Protein AF-X7E0Q1-F1 (afdb_monomer_lite)

Structure (mmCIF, N/CA/C/O backbone):
data_AF-X7E0Q1-F1
#
_entry.id   AF-X7E0Q1-F1
#
loop_
_atom_site.group_PDB
_atom_site.id
_atom_site.type_symbol
_atom_site.label_atom_id
_atom_site.label_alt_id
_atom_site.label_comp_id
_atom_site.label_asym_id
_atom_site.label_entity_id
_atom_site.label_seq_id
_atom_site.pdbx_PDB_ins_code
_atom_site.Cartn_x
_atom_site.Cartn_y
_atom_site.Cartn_z
_atom_site.occupancy
_atom_site.B_iso_or_equiv
_atom_site.auth_seq_id
_atom_site.auth_comp_id
_atom_site.auth_asym_id
_atom_site.auth_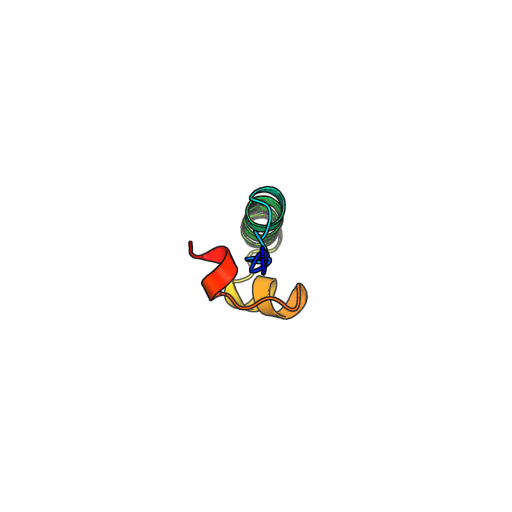atom_id
_atom_site.pdbx_PDB_model_num
ATOM 1 N N . MET A 1 1 ? 20.981 -13.490 -26.957 1.00 47.09 1 MET A N 1
ATOM 2 C CA . MET A 1 1 ? 20.208 -14.104 -25.859 1.00 47.09 1 MET A CA 1
ATOM 3 C C . MET A 1 1 ? 20.217 -13.121 -24.711 1.00 47.09 1 MET A C 1
ATOM 5 O O . MET A 1 1 ? 21.275 -12.934 -24.156 1.00 47.09 1 MET A O 1
ATOM 9 N N . GLU A 1 2 ? 19.095 -12.484 -24.396 1.00 46.59 2 GLU A N 1
ATOM 10 C CA . GLU A 1 2 ? 18.825 -11.939 -23.059 1.00 46.59 2 GLU A CA 1
ATOM 11 C C . GLU A 1 2 ? 17.350 -11.540 -23.049 1.00 46.59 2 GLU A C 1
ATOM 13 O O . GLU A 1 2 ? 16.952 -10.446 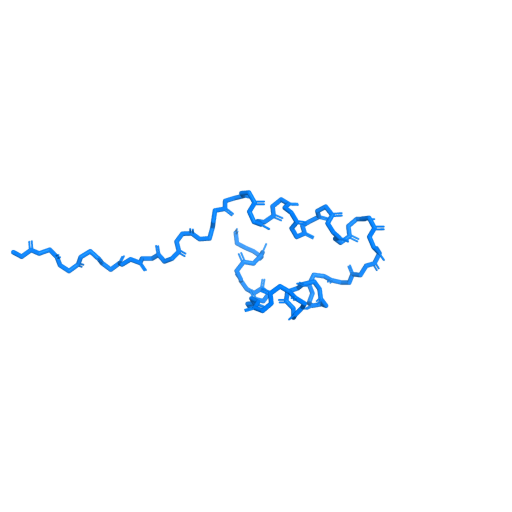-23.437 1.00 46.59 2 GLU A O 1
ATOM 18 N N . LYS A 1 3 ? 16.482 -12.493 -22.693 1.00 49.53 3 LYS A N 1
ATOM 19 C CA . LYS A 1 3 ? 15.125 -12.147 -22.275 1.00 49.53 3 LYS A CA 1
ATOM 20 C C . LYS A 1 3 ? 15.278 -11.552 -20.883 1.00 49.53 3 LYS A C 1
ATOM 22 O O . LYS A 1 3 ? 15.123 -12.272 -19.897 1.00 49.53 3 LYS A O 1
ATOM 27 N N . SER A 1 4 ? 15.626 -10.268 -20.808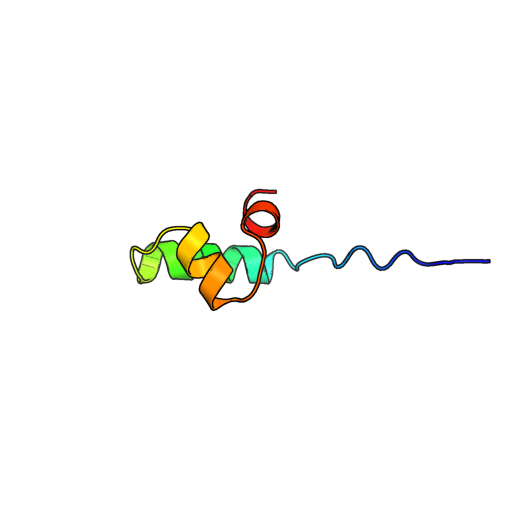 1.00 54.19 4 SER A N 1
ATOM 28 C CA . SER A 1 4 ? 15.583 -9.489 -19.574 1.00 54.19 4 SER A CA 1
ATOM 29 C C . SER A 1 4 ? 14.133 -9.489 -19.132 1.00 54.19 4 SER A C 1
ATOM 31 O O . SER A 1 4 ? 13.309 -8.689 -19.574 1.00 54.19 4 SER A O 1
ATOM 33 N N . LYS A 1 5 ? 13.792 -10.502 -18.335 1.00 55.16 5 LYS A N 1
ATOM 34 C CA . LYS A 1 5 ? 12.523 -10.650 -17.646 1.00 55.16 5 LYS A CA 1
ATOM 35 C C . LYS A 1 5 ? 12.447 -9.395 -16.799 1.00 55.16 5 LYS A C 1
ATOM 37 O O . LYS A 1 5 ? 13.071 -9.334 -15.743 1.00 55.16 5 LYS A O 1
ATOM 42 N N . LYS A 1 6 ? 11.791 -8.367 -17.341 1.00 54.09 6 LYS A N 1
ATOM 43 C CA . LYS A 1 6 ? 11.543 -7.070 -16.723 1.00 54.09 6 LYS A CA 1
ATOM 44 C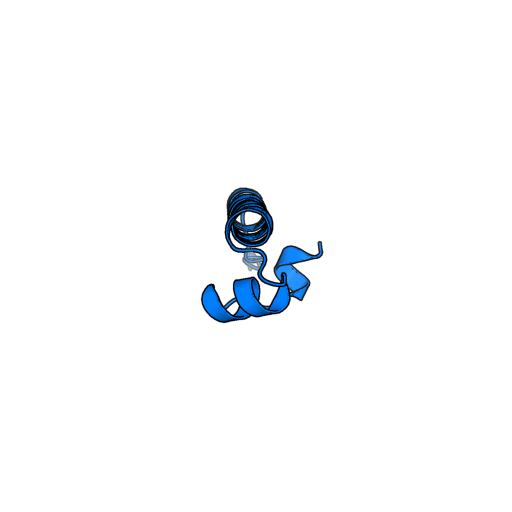 C . LYS A 1 6 ? 10.671 -7.391 -15.516 1.00 54.09 6 LYS A C 1
ATOM 46 O O . LYS A 1 6 ? 9.448 -7.315 -15.583 1.00 54.09 6 LYS A O 1
ATOM 51 N N . ARG A 1 7 ? 11.290 -7.902 -14.441 1.00 54.06 7 ARG A N 1
ATOM 52 C CA . ARG A 1 7 ? 10.730 -7.898 -13.095 1.00 54.06 7 ARG A CA 1
ATOM 53 C C . ARG A 1 7 ? 10.384 -6.436 -12.957 1.00 54.06 7 ARG A C 1
ATOM 55 O O . ARG A 1 7 ? 11.296 -5.615 -12.971 1.00 54.06 7 ARG A O 1
ATOM 62 N N . ARG A 1 8 ? 9.093 -6.111 -13.049 1.00 57.78 8 ARG A N 1
ATOM 63 C CA . ARG A 1 8 ? 8.599 -4.763 -12.802 1.00 57.78 8 ARG A CA 1
ATOM 64 C C . ARG A 1 8 ? 9.038 -4.499 -11.374 1.00 57.78 8 ARG A C 1
ATOM 66 O O . ARG A 1 8 ? 8.424 -5.005 -10.443 1.00 57.78 8 ARG A O 1
ATOM 73 N N . TYR A 1 9 ? 10.222 -3.916 -11.232 1.00 57.91 9 TYR A N 1
ATOM 74 C CA . TYR A 1 9 ? 10.778 -3.553 -9.955 1.00 57.91 9 TYR A CA 1
ATOM 75 C C . TYR A 1 9 ? 9.911 -2.374 -9.580 1.00 57.91 9 TYR A C 1
ATOM 77 O O . TYR A 1 9 ? 10.078 -1.290 -10.132 1.00 57.91 9 TYR A O 1
ATOM 85 N N . PHE A 1 10 ? 8.855 -2.655 -8.818 1.00 62.56 10 PHE A N 1
ATOM 86 C CA . PHE A 1 10 ? 8.043 -1.603 -8.249 1.00 62.56 10 PHE A CA 1
ATOM 87 C C . PHE A 1 10 ? 9.010 -0.779 -7.408 1.00 62.56 10 PHE A C 1
ATOM 89 O O . PHE A 1 10 ? 9.601 -1.343 -6.481 1.00 62.56 10 PHE A O 1
ATOM 96 N N . PRO A 1 11 ? 9.286 0.472 -7.806 1.00 70.81 11 PRO A N 1
ATOM 97 C CA . PRO A 1 11 ? 10.322 1.248 -7.157 1.00 70.81 11 PRO A CA 1
ATOM 98 C C . PRO A 1 11 ? 9.958 1.393 -5.683 1.00 70.81 11 PRO A C 1
ATOM 100 O O . PRO A 1 11 ? 8.783 1.525 -5.338 1.00 70.81 11 PRO A O 1
ATOM 103 N N . ASP A 1 12 ? 10.959 1.361 -4.808 1.00 69.94 12 ASP A N 1
ATOM 104 C CA . ASP A 1 12 ? 10.759 1.554 -3.369 1.00 69.94 12 ASP A CA 1
ATOM 105 C C . ASP A 1 12 ? 10.072 2.897 -3.062 1.00 69.94 12 ASP A C 1
ATOM 107 O O . ASP A 1 12 ? 9.353 3.020 -2.073 1.00 69.94 12 ASP A O 1
ATOM 111 N N . GLU A 1 13 ? 10.187 3.865 -3.974 1.00 71.25 13 GLU A N 1
ATOM 112 C CA . GLU A 1 13 ? 9.422 5.113 -3.976 1.00 71.25 13 GLU A CA 1
ATOM 113 C C . GLU A 1 13 ? 7.903 4.883 -4.006 1.00 71.25 13 GLU A C 1
ATOM 115 O O . GLU A 1 13 ? 7.173 5.523 -3.259 1.00 71.25 13 GLU A O 1
ATOM 120 N N . PHE A 1 14 ? 7.422 3.900 -4.770 1.00 74.94 14 PHE A N 1
ATOM 121 C CA . PHE A 1 14 ? 6.000 3.559 -4.844 1.00 74.94 14 PHE A CA 1
ATOM 122 C C . PHE A 1 14 ? 5.497 2.929 -3.542 1.00 74.94 14 PHE A C 1
ATOM 124 O O . PHE A 1 14 ? 4.383 3.204 -3.099 1.00 74.94 14 PHE A O 1
ATOM 131 N N . LYS A 1 15 ? 6.333 2.109 -2.890 1.00 78.81 15 LYS A N 1
ATOM 132 C CA . LYS A 1 15 ? 6.022 1.565 -1.561 1.00 78.81 15 LYS A CA 1
ATOM 133 C C . LYS A 1 15 ? 5.967 2.676 -0.518 1.00 78.81 15 LYS A C 1
ATOM 135 O O . LYS A 1 15 ? 5.060 2.679 0.305 1.00 78.81 15 LYS A O 1
ATOM 140 N N . ARG A 1 16 ? 6.899 3.634 -0.583 1.00 81.75 16 ARG A N 1
ATOM 141 C CA . ARG A 1 16 ? 6.902 4.829 0.272 1.00 81.75 16 ARG A CA 1
ATOM 142 C C . ARG A 1 16 ? 5.651 5.668 0.075 1.00 81.75 16 ARG A C 1
ATOM 144 O O . ARG A 1 16 ? 5.005 5.994 1.058 1.00 81.75 16 ARG A O 1
ATOM 151 N N . GLN A 1 17 ? 5.288 5.959 -1.172 1.00 81.06 17 GLN A N 1
ATOM 152 C CA . GLN A 1 17 ? 4.075 6.713 -1.475 1.00 81.06 17 GLN A CA 1
ATOM 153 C C . GLN A 1 17 ? 2.830 5.993 -0.963 1.00 81.06 17 GLN A C 1
ATOM 155 O O . GLN A 1 17 ? 1.954 6.637 -0.403 1.00 81.06 17 GLN A O 1
ATOM 160 N N . ALA A 1 18 ? 2.751 4.668 -1.103 1.00 83.00 18 ALA A N 1
ATOM 161 C CA . ALA A 1 18 ? 1.631 3.910 -0.562 1.00 83.00 18 ALA A CA 1
ATOM 162 C C . ALA A 1 18 ? 1.598 3.927 0.977 1.00 83.00 18 ALA A C 1
ATOM 164 O O . ALA A 1 18 ? 0.536 4.142 1.549 1.00 83.00 18 ALA A O 1
ATOM 165 N N . ALA A 1 19 ? 2.741 3.746 1.646 1.00 82.69 19 ALA A N 1
ATOM 166 C CA . ALA A 1 19 ? 2.839 3.808 3.106 1.00 82.69 19 ALA A CA 1
ATOM 167 C C . ALA A 1 19 ? 2.468 5.197 3.649 1.00 82.69 19 ALA A C 1
ATOM 169 O O . ALA A 1 19 ? 1.669 5.307 4.573 1.00 82.69 19 ALA A O 1
ATOM 170 N N . GLU A 1 20 ? 2.962 6.255 3.011 1.00 86.31 20 GLU A N 1
ATOM 171 C CA . GLU A 1 20 ? 2.618 7.633 3.351 1.00 86.31 20 GLU A CA 1
ATOM 172 C C . GLU A 1 20 ? 1.125 7.900 3.142 1.00 86.31 20 GLU A C 1
ATOM 174 O O . GLU A 1 20 ? 0.489 8.532 3.979 1.00 86.31 20 GLU A O 1
ATOM 179 N N . ARG A 1 21 ? 0.521 7.371 2.071 1.00 83.88 21 ARG A N 1
ATOM 180 C CA . ARG A 1 21 ? -0.924 7.494 1.812 1.00 83.88 21 ARG A CA 1
ATOM 181 C C . ARG A 1 21 ? -1.762 6.754 2.855 1.00 83.88 21 ARG A C 1
ATOM 183 O O . ARG A 1 21 ? -2.800 7.265 3.258 1.00 83.88 21 ARG A O 1
ATOM 190 N N . VAL A 1 22 ? -1.302 5.587 3.310 1.00 85.69 22 VAL A N 1
ATOM 191 C CA . VAL A 1 22 ? -1.908 4.825 4.416 1.00 85.69 22 VAL A CA 1
ATOM 192 C C . VAL A 1 22 ? -1.850 5.624 5.718 1.00 85.69 22 VAL A C 1
ATOM 194 O O . VAL A 1 22 ? -2.872 5.767 6.383 1.00 85.69 22 VAL A O 1
ATOM 197 N N . GLU A 1 23 ? -0.695 6.205 6.054 1.00 84.94 23 GLU A N 1
ATOM 198 C CA . GLU A 1 23 ? -0.537 7.041 7.252 1.00 84.94 23 GLU A CA 1
ATOM 199 C C . GLU A 1 23 ? -1.361 8.332 7.185 1.00 84.94 23 GLU A C 1
ATOM 201 O O . GLU A 1 23 ? -2.019 8.699 8.155 1.00 84.94 23 GLU A O 1
ATOM 206 N N . THR A 1 24 ? -1.356 9.016 6.041 1.00 88.12 24 THR A N 1
ATOM 207 C CA . THR A 1 24 ? -2.034 10.312 5.870 1.00 88.12 24 THR A CA 1
ATOM 208 C C . THR A 1 24 ? -3.542 10.185 5.698 1.00 88.12 24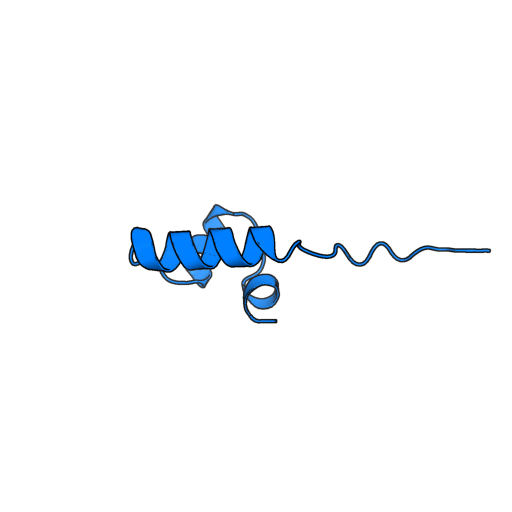 THR A C 1
ATOM 210 O O . THR A 1 24 ? -4.281 11.037 6.185 1.00 88.12 24 THR A O 1
ATOM 213 N N . SER A 1 25 ? -4.016 9.134 5.025 1.00 80.44 25 SER A N 1
ATOM 214 C CA . SER A 1 25 ? -5.445 8.941 4.742 1.00 80.44 25 SER A CA 1
ATOM 215 C C . SER A 1 25 ? -6.141 8.067 5.788 1.00 80.44 25 SER A C 1
ATOM 217 O O . SER A 1 25 ? -7.367 8.007 5.804 1.00 80.44 25 SER A O 1
ATOM 219 N N . GLY A 1 26 ? -5.388 7.360 6.641 1.00 86.00 26 GLY A N 1
ATOM 220 C CA . GLY A 1 26 ? -5.935 6.378 7.584 1.00 86.00 26 GLY A CA 1
ATOM 221 C C . GLY A 1 26 ? -6.566 5.156 6.901 1.00 86.00 26 GLY A C 1
ATOM 222 O O . GLY A 1 26 ? -7.307 4.407 7.535 1.00 86.00 26 GLY A O 1
ATOM 223 N N . LEU A 1 27 ? -6.304 4.974 5.604 1.00 84.94 27 LEU A N 1
ATOM 224 C CA . LEU A 1 27 ? -6.820 3.880 4.787 1.00 84.94 27 LEU A CA 1
ATOM 225 C C . LEU A 1 27 ? -5.943 2.642 4.931 1.00 84.94 27 LEU A C 1
ATOM 227 O O . LEU A 1 27 ? -4.759 2.728 5.250 1.00 84.94 27 LEU A O 1
ATOM 231 N N . THR A 1 28 ? -6.503 1.468 4.657 1.00 85.50 28 THR A N 1
ATOM 232 C CA . THR A 1 28 ? -5.714 0.238 4.694 1.00 85.50 28 THR A CA 1
ATOM 233 C C . THR A 1 28 ? -4.771 0.152 3.490 1.00 85.50 28 THR A C 1
ATOM 235 O O . THR A 1 28 ? -5.030 0.719 2.428 1.00 85.50 28 THR A O 1
ATOM 238 N N . ILE A 1 29 ? -3.683 -0.618 3.620 1.00 82.12 29 ILE A N 1
ATOM 239 C CA . ILE A 1 29 ? -2.783 -0.925 2.492 1.00 82.12 29 ILE A CA 1
ATOM 240 C C . ILE A 1 29 ? -3.564 -1.522 1.308 1.00 82.12 29 ILE A C 1
ATOM 242 O O . ILE A 1 29 ? -3.178 -1.296 0.165 1.00 82.12 29 ILE A O 1
ATOM 246 N N . MET A 1 30 ? -4.657 -2.254 1.558 1.00 83.56 30 MET A N 1
ATOM 247 C CA . MET A 1 30 ? -5.505 -2.822 0.505 1.00 83.56 30 MET A CA 1
ATOM 248 C C . MET A 1 30 ? -6.271 -1.745 -0.262 1.00 83.56 30 MET A C 1
ATOM 250 O O . MET A 1 30 ? -6.262 -1.772 -1.490 1.00 83.56 30 MET A O 1
ATOM 254 N N . ASP A 1 31 ? -6.883 -0.787 0.439 1.00 86.69 31 ASP A N 1
ATOM 255 C CA . ASP A 1 31 ? -7.588 0.339 -0.188 1.00 86.69 31 ASP A CA 1
ATOM 256 C C . ASP A 1 31 ? -6.625 1.191 -1.015 1.00 86.69 31 ASP A C 1
ATOM 258 O O . ASP A 1 31 ? -6.887 1.495 -2.177 1.00 86.69 31 ASP A O 1
ATOM 262 N N . VAL A 1 32 ? -5.451 1.493 -0.456 1.00 84.94 32 VAL A N 1
ATOM 263 C CA . VAL A 1 32 ? -4.405 2.243 -1.160 1.00 84.94 32 VAL A CA 1
ATOM 264 C C . VAL A 1 32 ? -3.859 1.458 -2.357 1.00 84.94 32 VAL A C 1
ATOM 266 O O . VAL A 1 32 ? -3.608 2.041 -3.410 1.00 84.94 32 VAL A O 1
ATOM 269 N N . ALA A 1 33 ? -3.707 0.136 -2.245 1.00 84.88 33 ALA A N 1
ATOM 270 C CA . ALA A 1 33 ? -3.309 -0.711 -3.365 1.00 84.88 33 ALA A CA 1
ATOM 271 C C . ALA A 1 33 ? -4.359 -0.692 -4.486 1.00 84.88 33 ALA A C 1
ATOM 273 O O . ALA A 1 33 ? -4.004 -0.519 -5.652 1.00 84.88 33 ALA A O 1
ATOM 274 N N . ALA A 1 34 ? -5.641 -0.808 -4.133 1.00 85.50 34 ALA A N 1
ATOM 275 C CA . ALA A 1 34 ? -6.750 -0.746 -5.076 1.00 85.50 34 ALA A CA 1
ATOM 276 C C . ALA A 1 34 ? -6.827 0.620 -5.777 1.00 85.50 34 ALA A C 1
ATOM 278 O O . ALA A 1 34 ? -6.971 0.668 -6.998 1.00 85.50 34 ALA A O 1
ATOM 279 N N . GLU A 1 35 ? -6.649 1.717 -5.037 1.00 84.31 35 GLU A N 1
ATOM 280 C CA . GLU A 1 35 ? -6.647 3.084 -5.574 1.00 84.31 35 GLU A CA 1
ATOM 281 C C . GLU A 1 35 ? -5.467 3.331 -6.528 1.00 84.31 35 GLU A C 1
ATOM 283 O O . GLU A 1 35 ? -5.611 3.966 -7.571 1.00 84.31 35 GLU A O 1
ATOM 288 N N . LEU A 1 36 ? -4.300 2.770 -6.209 1.00 80.38 36 LEU A N 1
ATOM 289 C CA . LEU A 1 36 ? -3.105 2.833 -7.050 1.00 80.38 36 LEU A CA 1
ATOM 290 C C . LEU A 1 36 ? -3.126 1.821 -8.211 1.00 80.38 36 LEU A C 1
ATOM 292 O O . LEU A 1 36 ? -2.211 1.820 -9.037 1.00 80.38 36 LEU A O 1
ATOM 296 N N . GLY A 1 37 ? -4.141 0.952 -8.290 1.00 79.44 37 GLY A N 1
ATOM 297 C CA . GLY A 1 37 ? -4.246 -0.094 -9.309 1.00 79.44 37 GLY A CA 1
ATOM 298 C C . GLY A 1 37 ? -3.158 -1.167 -9.196 1.00 79.44 37 GLY A C 1
ATOM 299 O O . GLY A 1 37 ? -2.779 -1.788 -10.193 1.00 79.44 37 GLY A O 1
ATOM 300 N N . VAL A 1 38 ? -2.621 -1.372 -7.992 1.00 78.44 38 VAL A N 1
ATOM 301 C CA . VAL A 1 38 ? -1.566 -2.346 -7.700 1.00 78.44 38 VAL A CA 1
ATOM 302 C C . VAL A 1 38 ? -2.077 -3.447 -6.786 1.00 78.44 38 VAL A C 1
ATOM 304 O O . VAL A 1 38 ? -3.030 -3.286 -6.035 1.00 78.44 38 VAL A O 1
ATOM 307 N N . HIS A 1 39 ? -1.422 -4.602 -6.836 1.00 81.56 39 HIS A N 1
ATOM 308 C CA . HIS A 1 39 ? -1.746 -5.690 -5.924 1.00 81.56 39 HIS A CA 1
ATOM 309 C C . HIS A 1 39 ? -1.073 -5.438 -4.569 1.00 81.56 39 HIS A C 1
ATOM 311 O O . HIS A 1 39 ? 0.123 -5.151 -4.532 1.00 81.56 39 HIS A O 1
ATOM 317 N N . GLU A 1 40 ? -1.787 -5.611 -3.455 1.00 75.94 40 GLU A N 1
ATOM 318 C CA . GLU A 1 40 ? -1.266 -5.415 -2.084 1.00 75.94 40 GLU A CA 1
ATOM 319 C C . GLU A 1 40 ? 0.041 -6.188 -1.814 1.00 75.94 40 GLU A C 1
ATOM 321 O O . GLU A 1 40 ? 0.927 -5.747 -1.086 1.00 75.94 40 GLU A O 1
ATOM 326 N N . THR A 1 41 ? 0.210 -7.338 -2.471 1.00 79.81 41 THR A N 1
ATOM 327 C CA . THR A 1 41 ? 1.406 -8.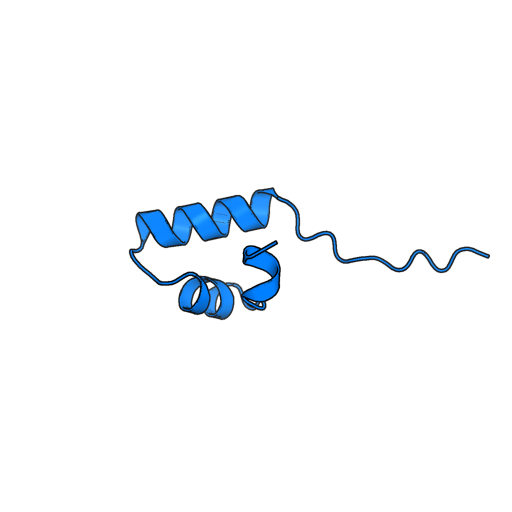187 -2.372 1.00 79.81 41 THR A CA 1
ATOM 328 C C . THR A 1 41 ? 2.659 -7.519 -2.939 1.00 79.81 41 THR A C 1
ATOM 330 O O . THR A 1 41 ? 3.766 -7.961 -2.640 1.00 79.81 41 THR A O 1
ATOM 333 N N . GLN A 1 42 ? 2.505 -6.463 -3.744 1.00 75.00 42 GLN A N 1
ATOM 334 C CA . GLN A 1 42 ? 3.599 -5.607 -4.209 1.00 75.00 42 GLN A CA 1
ATOM 335 C C . GLN A 1 42 ? 4.043 -4.597 -3.139 1.00 75.00 42 GLN A C 1
ATOM 337 O O . GLN A 1 42 ? 5.205 -4.203 -3.139 1.00 75.00 42 GLN A O 1
ATOM 342 N N . LEU A 1 43 ? 3.150 -4.208 -2.223 1.00 75.06 43 LEU A N 1
ATOM 343 C CA . LEU A 1 43 ? 3.439 -3.286 -1.116 1.00 75.06 43 LEU A CA 1
ATOM 344 C C . LEU A 1 43 ? 3.973 -4.007 0.128 1.00 75.06 43 LEU A C 1
ATOM 346 O O . LEU A 1 43 ? 4.618 -3.398 0.972 1.00 75.06 43 LEU A O 1
ATOM 350 N N . ARG A 1 44 ? 3.721 -5.315 0.232 1.00 67.31 44 ARG A N 1
ATOM 351 C CA . ARG A 1 44 ? 4.059 -6.143 1.398 1.00 67.31 44 ARG A CA 1
ATOM 352 C C . ARG A 1 44 ? 5.468 -6.763 1.360 1.00 67.31 44 ARG A C 1
ATOM 354 O O . ARG A 1 44 ? 5.789 -7.542 2.254 1.00 67.31 44 ARG A O 1
ATOM 361 N N . ARG A 1 45 ? 6.274 -6.493 0.323 1.00 60.56 45 ARG A N 1
ATOM 362 C CA . ARG A 1 45 ? 7.583 -7.136 0.085 1.00 60.56 45 ARG A CA 1
ATOM 363 C C . ARG A 1 45 ? 8.756 -6.176 0.175 1.00 60.56 45 ARG A C 1
ATOM 365 O O . ARG A 1 45 ? 8.626 -5.046 -0.338 1.00 60.56 45 ARG A O 1
#

Secondary structure (DSSP, 8-state):
-----------HHHHHHHHHHHHHH---HHHHHHHTT--HHHH--

Radius of gyration: 12.63 Å; chains: 1; bounding box: 28×24×33 Å

pLDDT: mean 74.32, std 12.42, range [46.59, 88.12]

Sequence (45 aa):
MEKSKKRRYFPDEFKRQAAERVETSGLTIMDVAAELGVHETQLRR

InterPro domains:
  IPR002514 Transposase IS3/IS911family [PF01527] (5-45)
  IPR009057 Homedomain-like superfamily [SSF46689] (4-45)

Foldseek 3Di:
DDPPVPPVLVDVVNLVVLVVCCVVVVDDLCVSCVVVVHDSVSNVD

Organism: NCBI:txid1449350